Protein AF-A0A552WUG3-F1 (afdb_monomer_lite)

Sequence (183 aa):
MTPITQLTVTARHEAGHAVAAVARSCGRVGIIHAITVGEGRGAVHHRRVPGEDWAIALAGPWAEARFLWEHWSPGDDWDDESDMSGVLFEVFSQQPSDYEAYTGDLHRWTDKLTGDGMDASAATAAVQEMDLDWTDALEALWPAIQHIAALLIKGVTVTEGVVRAAVGQAYSSSDPQPVTAAA

Structure (mmCIF, N/CA/C/O backbone):
data_AF-A0A552WUG3-F1
#
_entry.id   AF-A0A552WUG3-F1
#
loop_
_atom_site.group_PDB
_atom_site.id
_atom_site.type_symbol
_atom_site.label_atom_id
_atom_site.label_alt_id
_atom_site.label_comp_id
_atom_site.label_asym_id
_atom_site.label_entity_id
_atom_site.label_seq_id
_atom_site.pdbx_PDB_ins_code
_atom_site.Cartn_x
_atom_site.Cartn_y
_atom_site.Cartn_z
_atom_site.occupancy
_atom_site.B_iso_or_equiv
_atom_site.auth_seq_id
_atom_site.auth_comp_id
_atom_site.auth_asym_id
_atom_site.auth_atom_id
_atom_site.pdbx_PDB_model_num
ATOM 1 N N . MET A 1 1 ? -14.769 17.878 13.712 1.00 58.84 1 MET A N 1
ATOM 2 C CA . MET A 1 1 ? -13.858 16.889 13.104 1.00 58.84 1 MET A CA 1
ATOM 3 C C . MET A 1 1 ? -13.289 16.020 14.206 1.00 58.84 1 MET A C 1
ATOM 5 O O . MET A 1 1 ? -12.936 16.557 15.250 1.00 58.84 1 MET A O 1
ATOM 9 N N . THR A 1 2 ? -13.247 14.703 14.013 1.00 64.88 2 THR A N 1
ATOM 10 C CA . THR A 1 2 ? -12.462 13.821 14.890 1.00 64.88 2 THR A CA 1
ATOM 11 C C . THR A 1 2 ? -10.984 14.110 14.620 1.00 64.88 2 THR A C 1
ATOM 13 O O . THR A 1 2 ? -10.619 14.150 13.446 1.00 64.88 2 THR A O 1
ATOM 16 N N . PRO A 1 3 ? -10.146 14.352 15.641 1.00 79.38 3 PRO A N 1
ATOM 17 C CA . PRO A 1 3 ? -8.724 14.589 15.419 1.00 79.38 3 PRO A CA 1
ATOM 18 C C . PRO A 1 3 ? -8.089 13.381 14.723 1.00 79.38 3 PRO A C 1
ATOM 20 O O . PRO A 1 3 ? -8.339 12.237 15.114 1.00 79.38 3 PRO A O 1
ATOM 23 N N . ILE A 1 4 ? -7.274 13.638 13.697 1.00 87.38 4 ILE A N 1
ATOM 24 C CA . ILE A 1 4 ? -6.440 12.606 13.080 1.00 87.38 4 ILE A CA 1
ATOM 25 C C . ILE A 1 4 ? -5.429 12.159 14.134 1.00 87.38 4 ILE A C 1
ATOM 27 O O . ILE A 1 4 ? -4.671 12.966 14.667 1.00 87.38 4 ILE A O 1
ATOM 31 N N . THR A 1 5 ? -5.446 10.872 14.472 1.00 90.75 5 THR A N 1
ATOM 32 C CA . THR A 1 5 ? -4.494 10.291 15.423 1.00 90.75 5 THR A CA 1
ATOM 33 C C . THR A 1 5 ? -3.432 9.484 14.693 1.00 90.75 5 THR A C 1
ATOM 35 O O . THR A 1 5 ? -3.700 8.896 13.646 1.00 90.75 5 THR A O 1
ATOM 38 N N . GLN A 1 6 ? -2.253 9.355 15.298 1.00 90.19 6 GLN A N 1
ATOM 39 C CA . GLN A 1 6 ? -1.186 8.489 14.792 1.00 90.19 6 GLN A CA 1
ATOM 40 C C . GLN A 1 6 ? -1.673 7.045 14.554 1.00 90.19 6 GLN A C 1
ATOM 42 O O . GLN A 1 6 ? -1.331 6.422 13.552 1.00 90.19 6 GLN A O 1
ATOM 47 N N . LEU A 1 7 ? -2.530 6.525 15.444 1.00 92.69 7 LEU A N 1
ATOM 48 C CA . LEU A 1 7 ? -3.167 5.210 15.302 1.00 92.69 7 LEU A CA 1
ATOM 49 C C . LEU A 1 7 ? -4.026 5.119 14.031 1.00 92.69 7 LEU A C 1
ATOM 51 O O . LEU A 1 7 ? -4.014 4.107 13.342 1.00 92.69 7 LEU A O 1
ATOM 55 N N . THR A 1 8 ? -4.773 6.179 13.722 1.00 93.56 8 THR A N 1
ATOM 56 C CA . THR A 1 8 ? -5.676 6.257 12.564 1.00 93.56 8 THR A CA 1
ATOM 57 C C . THR A 1 8 ? -4.900 6.194 11.248 1.00 93.56 8 THR A C 1
ATOM 59 O O . THR A 1 8 ? -5.325 5.496 10.327 1.00 93.56 8 THR A O 1
ATOM 62 N N . VAL A 1 9 ? -3.764 6.890 11.191 1.00 94.38 9 VAL A N 1
ATOM 63 C CA . VAL A 1 9 ? -2.828 6.911 10.057 1.00 94.38 9 VAL A CA 1
ATOM 64 C C . VAL A 1 9 ? -2.158 5.541 9.902 1.00 94.38 9 VAL A C 1
ATOM 66 O O . VAL A 1 9 ? -2.336 4.878 8.882 1.00 94.38 9 VAL A O 1
ATOM 69 N N . THR A 1 10 ? -1.532 5.044 10.973 1.00 94.94 10 THR A N 1
ATOM 70 C CA . THR A 1 10 ? -0.841 3.740 10.990 1.00 94.94 10 THR A CA 1
ATOM 71 C C . THR A 1 10 ? -1.780 2.593 10.598 1.00 94.94 10 THR A C 1
ATOM 73 O O . THR A 1 10 ? -1.421 1.724 9.814 1.00 94.94 10 THR A O 1
ATOM 76 N N . ALA A 1 11 ? -3.025 2.584 11.087 1.00 95.38 11 ALA A N 1
ATOM 77 C CA . ALA A 1 11 ? -3.984 1.533 10.749 1.00 95.38 11 ALA A CA 1
ATOM 78 C C . ALA A 1 11 ? -4.320 1.468 9.251 1.00 95.38 11 ALA A C 1
ATOM 80 O O . ALA A 1 11 ? -4.644 0.393 8.753 1.00 95.38 11 ALA A O 1
ATOM 81 N N . ARG A 1 12 ? -4.276 2.599 8.538 1.00 97.00 12 ARG A N 1
ATOM 82 C CA . ARG A 1 12 ? -4.526 2.649 7.089 1.00 97.00 12 ARG A CA 1
ATOM 83 C C . ARG A 1 12 ? -3.325 2.181 6.300 1.00 97.00 12 ARG A C 1
ATOM 85 O O . ARG A 1 12 ? -3.509 1.405 5.371 1.00 97.00 12 ARG A O 1
ATOM 92 N N . HIS A 1 13 ? -2.137 2.583 6.736 1.00 97.19 13 HIS A N 1
ATOM 93 C CA . HIS A 1 13 ? -0.876 2.086 6.212 1.00 97.19 13 HIS A CA 1
ATOM 94 C C . HIS A 1 13 ? -0.833 0.547 6.256 1.00 97.19 13 HIS A C 1
ATOM 96 O O . HIS A 1 13 ? -0.761 -0.120 5.225 1.00 97.19 13 HIS A O 1
ATOM 102 N N . GLU A 1 14 ? -1.036 -0.048 7.435 1.00 97.00 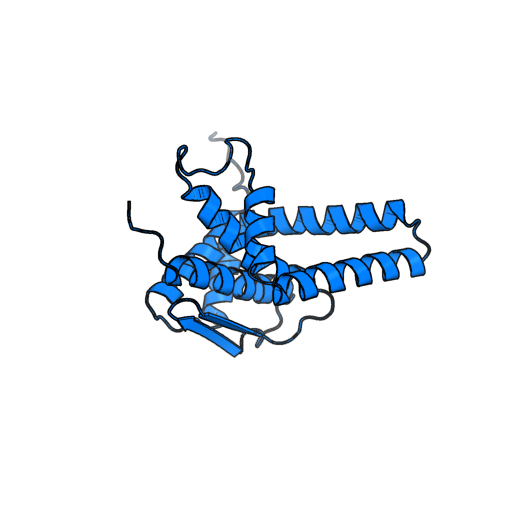14 GLU A N 1
ATOM 103 C CA . GLU A 1 14 ? -1.045 -1.512 7.562 1.00 97.00 14 GLU A CA 1
ATOM 104 C C . GLU A 1 14 ? -2.209 -2.166 6.802 1.00 97.00 14 GLU A C 1
ATOM 106 O O . GLU A 1 14 ? -2.064 -3.239 6.213 1.00 97.00 14 GLU A O 1
ATOM 111 N N . ALA A 1 15 ? -3.386 -1.533 6.772 1.00 97.12 15 ALA A N 1
ATOM 112 C CA . ALA A 1 15 ? -4.506 -2.041 5.983 1.00 97.12 15 ALA A CA 1
ATOM 113 C C . ALA A 1 15 ? -4.183 -2.080 4.480 1.00 97.12 15 ALA A C 1
ATOM 115 O O . ALA A 1 15 ? -4.560 -3.051 3.821 1.00 97.12 15 ALA A O 1
ATOM 116 N N . GLY A 1 16 ? -3.464 -1.080 3.959 1.00 97.88 16 GLY A N 1
ATOM 117 C CA . GLY A 1 16 ? -2.988 -1.024 2.578 1.00 97.88 16 GLY A CA 1
ATOM 118 C C . GLY A 1 16 ? -2.125 -2.233 2.227 1.00 97.88 16 GLY A C 1
ATOM 119 O O . GLY A 1 16 ? -2.463 -2.983 1.309 1.00 97.88 16 GLY A O 1
ATOM 120 N N . HIS A 1 17 ? -1.086 -2.508 3.023 1.00 97.12 17 HIS A N 1
ATOM 121 C CA . HIS A 1 17 ? -0.240 -3.693 2.837 1.00 97.12 17 HIS A CA 1
ATOM 122 C C . HIS A 1 17 ? -1.027 -5.004 2.904 1.00 97.12 17 HIS A C 1
ATOM 124 O O . HIS A 1 17 ? -0.863 -5.877 2.051 1.00 97.12 17 HIS A O 1
ATOM 130 N N . ALA A 1 18 ? -1.900 -5.162 3.903 1.00 96.19 18 ALA A N 1
ATOM 131 C CA . ALA A 1 18 ? -2.682 -6.383 4.077 1.00 96.19 18 ALA A CA 1
ATOM 132 C C . ALA A 1 18 ? -3.613 -6.643 2.883 1.00 96.19 18 ALA A C 1
ATOM 134 O O . ALA A 1 18 ? -3.663 -7.758 2.352 1.00 96.19 18 ALA A O 1
ATOM 135 N N . VAL A 1 19 ? -4.339 -5.611 2.447 1.00 97.00 19 VAL A N 1
ATOM 136 C CA . VAL A 1 19 ? -5.246 -5.681 1.298 1.00 97.00 19 VAL A CA 1
ATOM 137 C C . VAL A 1 19 ? -4.471 -5.989 0.020 1.00 97.00 19 VAL A C 1
ATOM 139 O O . VAL A 1 19 ? -4.848 -6.922 -0.694 1.00 97.00 19 VAL A O 1
ATOM 142 N N . ALA A 1 20 ? -3.358 -5.297 -0.230 1.00 96.44 20 ALA A N 1
ATOM 143 C CA . ALA A 1 20 ? -2.504 -5.541 -1.387 1.00 96.44 20 ALA A CA 1
ATOM 144 C C . ALA A 1 20 ? -1.928 -6.959 -1.400 1.00 96.44 20 ALA A C 1
ATOM 146 O O . ALA A 1 20 ? -2.009 -7.646 -2.417 1.00 96.44 20 ALA A O 1
ATOM 147 N N . ALA A 1 21 ? -1.427 -7.445 -0.261 1.00 95.06 21 ALA A N 1
ATOM 148 C CA . ALA A 1 21 ? -0.886 -8.794 -0.150 1.00 95.06 21 ALA A CA 1
ATOM 149 C C . ALA A 1 21 ? -1.936 -9.849 -0.524 1.00 95.06 21 ALA A C 1
ATOM 151 O O . ALA A 1 21 ? -1.634 -10.806 -1.237 1.00 95.06 21 ALA A O 1
ATOM 152 N N . VAL A 1 22 ? -3.192 -9.669 -0.103 1.00 94.94 22 VAL A N 1
ATOM 153 C CA . VAL A 1 22 ? -4.290 -10.564 -0.488 1.00 94.94 22 VAL A CA 1
ATOM 154 C C . VAL A 1 22 ? -4.669 -10.403 -1.960 1.00 94.94 22 VAL A C 1
ATOM 156 O O . VAL A 1 22 ? -4.785 -11.421 -2.648 1.00 94.94 22 VAL A O 1
ATOM 159 N N . ALA A 1 23 ? -4.824 -9.175 -2.454 1.00 94.56 23 ALA A N 1
ATOM 160 C CA . ALA A 1 23 ? -5.215 -8.892 -3.834 1.00 94.56 23 ALA A CA 1
ATOM 161 C C . ALA A 1 23 ? -4.191 -9.430 -4.851 1.00 94.56 23 ALA A C 1
ATOM 163 O O . ALA A 1 23 ? -4.565 -10.098 -5.814 1.00 94.56 23 ALA A O 1
ATOM 164 N N . ARG A 1 24 ? -2.891 -9.245 -4.589 1.00 92.75 24 ARG A N 1
ATOM 165 C CA . ARG A 1 24 ? -1.787 -9.690 -5.458 1.00 92.75 24 ARG A CA 1
ATOM 166 C C . ARG A 1 24 ? -1.399 -11.160 -5.265 1.00 92.75 24 ARG A C 1
ATOM 168 O O . ARG A 1 24 ? -0.605 -11.702 -6.024 1.00 92.75 24 ARG A O 1
ATOM 175 N N . SER A 1 25 ? -1.975 -11.864 -4.286 1.00 88.44 25 SER A N 1
ATOM 176 C CA . SER A 1 25 ? -1.635 -13.274 -4.016 1.00 88.44 25 SER A CA 1
ATOM 177 C C . SER A 1 25 ? -2.149 -14.290 -5.046 1.00 88.44 25 SER A C 1
ATOM 179 O O . SER A 1 25 ? -1.877 -15.485 -4.894 1.00 88.44 25 SER A O 1
ATOM 181 N N . CYS A 1 26 ? -2.921 -13.865 -6.053 1.00 80.38 26 CYS A N 1
ATOM 182 C CA . CYS A 1 26 ? -3.554 -14.740 -7.051 1.00 80.38 26 CYS A CA 1
ATOM 183 C C . CYS A 1 26 ? -4.332 -15.914 -6.419 1.00 80.38 26 CYS A C 1
ATOM 185 O O . CYS A 1 26 ? -4.250 -17.055 -6.872 1.00 80.38 26 CYS A O 1
ATOM 187 N N . GLY A 1 27 ? -5.041 -15.655 -5.314 1.00 73.38 27 GLY A N 1
ATOM 188 C CA . GLY A 1 27 ? -5.870 -16.651 -4.623 1.00 73.38 27 GLY A CA 1
ATOM 189 C C . GLY A 1 27 ? -5.122 -17.607 -3.684 1.00 73.38 27 GLY A C 1
ATOM 190 O O . GLY A 1 27 ? -5.755 -18.460 -3.062 1.00 73.38 27 GLY A O 1
ATOM 191 N N . ARG A 1 28 ? -3.798 -17.477 -3.522 1.00 80.00 28 ARG A N 1
ATOM 192 C CA . ARG A 1 28 ? -3.030 -18.279 -2.550 1.00 80.00 28 ARG A CA 1
ATOM 193 C C . ARG A 1 28 ? -3.469 -17.959 -1.131 1.00 80.00 28 ARG A C 1
ATOM 195 O O . ARG A 1 28 ? -3.436 -16.795 -0.777 1.00 80.00 28 ARG A O 1
ATOM 202 N N . VAL A 1 29 ? -3.796 -18.965 -0.319 1.00 76.38 29 VAL A N 1
ATOM 203 C CA . VAL A 1 29 ? -4.173 -18.816 1.103 1.00 76.38 29 VAL A CA 1
ATOM 204 C C . VAL A 1 29 ? -2.938 -18.883 2.015 1.00 76.38 29 VAL A C 1
ATOM 206 O O . VAL A 1 29 ? -1.936 -19.511 1.662 1.00 76.38 29 VAL A O 1
ATOM 209 N N . GLY A 1 30 ? -3.004 -18.279 3.202 1.00 76.81 30 GLY A N 1
ATOM 210 C CA . GLY A 1 30 ? -1.909 -18.261 4.179 1.00 76.81 30 GLY A CA 1
ATOM 211 C C . GLY A 1 30 ? -0.867 -17.197 3.848 1.00 76.81 30 GLY A C 1
ATOM 212 O O . GLY A 1 30 ? 0.335 -17.442 3.964 1.00 76.81 30 GLY A O 1
ATOM 213 N N . ILE A 1 31 ? -1.344 -16.058 3.352 1.00 82.75 31 ILE A N 1
ATOM 214 C CA . ILE A 1 31 ? -0.549 -14.894 2.991 1.00 82.75 31 ILE A CA 1
ATOM 215 C C . ILE A 1 31 ? -0.359 -14.003 4.200 1.00 82.75 31 ILE A C 1
ATOM 217 O O . ILE A 1 31 ? 0.771 -13.612 4.423 1.00 82.75 31 ILE A O 1
ATOM 221 N N . ILE A 1 32 ? -1.388 -13.726 5.003 1.00 83.00 32 ILE A N 1
ATOM 222 C CA . ILE A 1 32 ? -1.251 -12.852 6.176 1.00 83.00 32 ILE A CA 1
ATOM 223 C C . ILE A 1 32 ? -1.065 -13.716 7.420 1.00 83.00 32 ILE A C 1
ATOM 225 O O . ILE A 1 32 ? -1.910 -14.547 7.747 1.00 83.00 32 ILE A O 1
ATOM 229 N N . HIS A 1 33 ? 0.038 -13.503 8.130 1.00 80.94 33 HIS A N 1
ATOM 230 C CA . HIS A 1 33 ? 0.350 -14.194 9.379 1.00 80.94 33 HIS A CA 1
ATOM 231 C C . HIS A 1 33 ? -0.065 -13.378 10.604 1.00 80.94 33 HIS A C 1
ATOM 233 O O . HIS A 1 33 ? -0.529 -13.946 11.591 1.00 80.94 33 HIS A O 1
ATOM 239 N N . ALA A 1 34 ? 0.106 -12.059 10.549 1.00 77.50 34 ALA A N 1
ATOM 240 C CA . ALA A 1 34 ? -0.274 -11.155 11.622 1.00 77.50 34 ALA A CA 1
ATOM 241 C C . ALA A 1 34 ? -0.406 -9.728 11.091 1.00 77.50 34 ALA A C 1
ATOM 243 O O . ALA A 1 34 ? 0.300 -9.345 10.160 1.00 77.50 34 ALA A O 1
ATOM 244 N N . ILE A 1 35 ? -1.284 -8.958 11.727 1.00 86.25 35 ILE A N 1
ATOM 245 C CA . ILE A 1 35 ? -1.358 -7.508 11.579 1.00 86.25 35 ILE A CA 1
ATOM 246 C C . ILE A 1 35 ? -1.327 -6.936 12.988 1.00 86.25 35 ILE A C 1
ATOM 248 O O . ILE A 1 35 ? -2.150 -7.312 13.828 1.00 86.25 35 ILE A O 1
ATOM 252 N N . THR A 1 36 ? -0.372 -6.061 13.261 1.00 85.12 36 THR A N 1
ATOM 253 C CA . THR A 1 36 ? -0.279 -5.339 14.527 1.00 85.12 36 THR A CA 1
ATOM 254 C C . THR A 1 36 ? -0.382 -3.852 14.254 1.00 85.12 36 THR A C 1
ATOM 256 O O . THR A 1 36 ? 0.176 -3.353 13.285 1.00 85.12 36 THR A O 1
ATOM 259 N N . VAL A 1 37 ? -1.123 -3.145 15.104 1.00 86.00 37 VAL A N 1
ATOM 260 C CA . VAL A 1 37 ? -1.196 -1.683 15.090 1.00 86.00 37 VAL A CA 1
ATOM 261 C C . VAL A 1 37 ? -1.231 -1.207 16.538 1.00 86.00 37 VAL A C 1
ATOM 263 O O . VAL A 1 37 ? -1.972 -1.745 17.360 1.00 86.00 37 VAL A O 1
ATOM 266 N N . GLY A 1 38 ? -0.415 -0.210 16.851 1.00 80.62 38 GLY A N 1
ATOM 267 C CA . GLY A 1 38 ? -0.380 0.498 18.122 1.00 80.62 38 GLY A CA 1
ATOM 268 C C . GLY A 1 38 ? -0.151 1.992 17.908 1.00 80.62 38 GLY A C 1
ATOM 269 O O . GLY A 1 38 ? -0.259 2.502 16.793 1.00 80.62 38 GLY A O 1
ATOM 270 N N . GLU A 1 39 ? 0.166 2.714 18.981 1.00 74.31 39 GLU A N 1
ATOM 271 C CA . GLU A 1 39 ? 0.459 4.149 18.907 1.00 74.31 39 GLU A CA 1
ATOM 272 C C . GLU A 1 39 ? 1.742 4.398 18.095 1.00 74.31 39 GLU A C 1
ATOM 274 O O . GLU A 1 39 ? 2.859 4.262 18.593 1.00 74.31 39 GLU A O 1
ATOM 279 N N . GLY A 1 40 ? 1.562 4.730 16.814 1.00 69.31 40 GLY A N 1
ATOM 280 C CA . GLY A 1 40 ? 2.632 5.103 15.886 1.00 69.31 40 GLY A CA 1
ATOM 281 C C . GLY A 1 40 ? 3.498 3.973 15.367 1.00 69.31 40 GLY A C 1
ATOM 282 O O . GLY A 1 40 ? 4.578 4.241 14.848 1.00 69.31 40 GLY A O 1
ATOM 283 N N . ARG A 1 41 ? 3.063 2.721 15.524 1.00 81.75 41 ARG A N 1
ATOM 284 C CA . ARG A 1 41 ? 3.759 1.554 14.978 1.00 81.75 41 ARG A CA 1
ATOM 285 C C . ARG A 1 41 ? 2.758 0.524 14.503 1.00 81.75 41 ARG A C 1
ATOM 287 O O . ARG A 1 41 ? 1.766 0.274 15.188 1.00 81.75 41 ARG A O 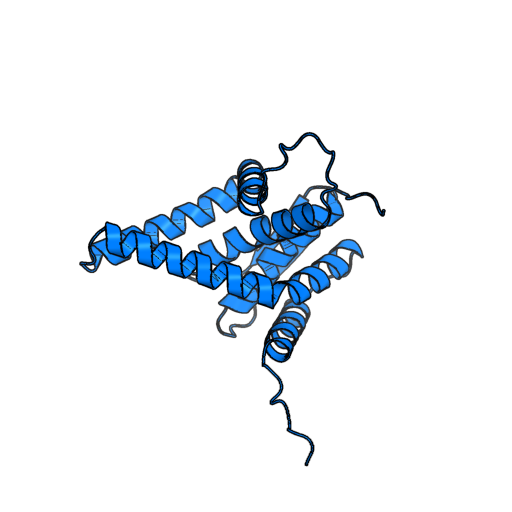1
ATOM 294 N N . GLY A 1 42 ? 3.055 -0.103 13.381 1.00 85.75 42 GLY A N 1
ATOM 295 C CA . GLY A 1 42 ? 2.318 -1.240 12.873 1.00 85.75 42 GLY A CA 1
ATOM 296 C C . GLY A 1 42 ? 3.247 -2.207 12.158 1.00 85.75 42 GLY A C 1
ATOM 297 O O . GLY A 1 42 ? 4.438 -1.931 11.998 1.00 85.75 42 GLY A O 1
ATOM 298 N N . ALA A 1 43 ? 2.720 -3.386 11.851 1.00 89.75 43 ALA A N 1
ATOM 299 C CA . ALA A 1 43 ? 3.346 -4.304 10.918 1.00 89.75 43 ALA A CA 1
ATOM 300 C C . ALA A 1 43 ? 2.317 -5.287 10.359 1.00 89.75 43 ALA A C 1
ATOM 302 O O . ALA A 1 43 ? 1.593 -5.951 11.112 1.00 89.75 43 ALA A O 1
ATOM 303 N N . VAL A 1 44 ? 2.340 -5.479 9.043 1.00 90.62 44 VAL A N 1
ATOM 304 C CA . VAL A 1 44 ? 1.769 -6.649 8.377 1.00 90.62 44 VAL A CA 1
ATOM 305 C C . VAL A 1 44 ? 2.864 -7.672 8.128 1.00 90.62 44 VAL A C 1
ATOM 307 O O . VAL A 1 44 ? 3.767 -7.487 7.317 1.00 90.62 44 VAL A O 1
ATOM 310 N N . HIS A 1 45 ? 2.747 -8.826 8.774 1.00 89.31 45 HIS A N 1
ATOM 311 C CA . HIS A 1 45 ? 3.578 -9.975 8.452 1.00 89.31 45 HIS A CA 1
ATOM 312 C C . HIS A 1 45 ? 2.873 -10.814 7.400 1.00 89.31 45 HIS A C 1
ATOM 314 O O . HIS A 1 45 ? 1.840 -11.425 7.688 1.00 89.31 45 HIS A O 1
ATOM 320 N N . HIS A 1 46 ? 3.453 -10.890 6.205 1.00 89.12 46 HIS A N 1
ATOM 321 C CA . HIS A 1 46 ? 2.921 -11.714 5.133 1.00 89.12 46 HIS A CA 1
ATOM 322 C C . HIS A 1 46 ? 3.968 -12.632 4.498 1.00 89.12 46 HIS A C 1
ATOM 324 O O . HIS A 1 46 ? 5.179 -12.423 4.593 1.00 89.12 46 HIS A O 1
ATOM 330 N N . ARG A 1 47 ? 3.500 -13.695 3.844 1.00 87.50 47 ARG A N 1
ATOM 331 C CA . ARG A 1 47 ? 4.334 -14.514 2.970 1.00 87.50 47 ARG A CA 1
ATOM 332 C C . ARG A 1 47 ? 4.699 -13.700 1.733 1.00 87.50 47 ARG A C 1
ATOM 334 O O . ARG A 1 47 ? 3.846 -13.037 1.145 1.00 87.50 47 ARG A O 1
ATOM 341 N N . ARG A 1 48 ? 5.959 -13.810 1.315 1.00 85.00 48 ARG A N 1
ATOM 342 C CA . ARG A 1 48 ? 6.457 -13.191 0.087 1.00 85.00 48 ARG A CA 1
ATOM 343 C C . ARG A 1 48 ? 5.650 -13.643 -1.132 1.00 85.00 48 ARG A C 1
ATOM 345 O O . ARG A 1 48 ? 5.397 -14.843 -1.297 1.00 85.00 48 ARG A O 1
ATOM 352 N N . VAL A 1 49 ? 5.311 -12.698 -2.004 1.00 84.19 49 VAL A N 1
ATOM 353 C CA . VAL A 1 49 ? 4.681 -12.961 -3.301 1.00 84.19 49 VAL A CA 1
ATOM 354 C C . VAL A 1 49 ? 5.686 -12.537 -4.381 1.00 84.19 49 VAL A C 1
ATOM 356 O O . VAL A 1 49 ? 5.861 -11.348 -4.615 1.00 84.19 49 VAL A O 1
ATOM 359 N N . PRO A 1 50 ? 6.428 -13.482 -4.996 1.00 82.81 50 PRO A N 1
ATOM 360 C CA . PRO A 1 50 ? 7.523 -13.131 -5.899 1.00 82.81 50 PRO A CA 1
ATOM 361 C C . PRO A 1 50 ? 7.074 -12.225 -7.051 1.00 82.81 50 PRO A C 1
ATOM 363 O O . PRO A 1 50 ? 6.147 -12.584 -7.770 1.00 82.81 50 PRO A O 1
ATOM 366 N N . GLY A 1 51 ? 7.772 -11.101 -7.237 1.00 85.62 51 GLY A N 1
ATOM 367 C CA . GLY A 1 51 ? 7.477 -10.111 -8.281 1.00 85.62 51 GLY A CA 1
ATOM 368 C C . GLY A 1 51 ? 6.418 -9.072 -7.902 1.00 85.62 51 GLY A C 1
ATOM 369 O O . GLY A 1 51 ? 6.174 -8.165 -8.693 1.00 85.62 51 GLY A O 1
ATOM 370 N N . GLU A 1 52 ? 5.832 -9.187 -6.708 1.00 91.31 52 GLU A N 1
ATOM 371 C CA . GLU A 1 52 ? 4.733 -8.344 -6.222 1.00 91.31 52 GLU A CA 1
ATOM 372 C C . GLU A 1 52 ? 5.108 -7.528 -4.978 1.00 91.31 52 GLU A C 1
ATOM 374 O O . GLU A 1 52 ? 4.246 -6.859 -4.406 1.00 91.31 52 GLU A O 1
ATOM 379 N N . ASP A 1 53 ? 6.369 -7.589 -4.527 1.00 90.81 53 ASP A N 1
ATOM 380 C CA . ASP A 1 53 ? 6.772 -6.907 -3.295 1.00 90.81 53 ASP A CA 1
ATOM 381 C C . ASP A 1 53 ? 6.676 -5.375 -3.476 1.00 90.81 53 ASP A C 1
ATOM 383 O O . ASP A 1 53 ? 6.207 -4.710 -2.557 1.00 90.81 53 ASP A O 1
ATOM 387 N N . TRP A 1 54 ? 6.977 -4.822 -4.665 1.00 94.81 54 TRP A N 1
ATOM 388 C CA . TRP A 1 54 ? 6.742 -3.394 -4.967 1.00 94.81 54 TRP A CA 1
ATOM 389 C C . TRP A 1 54 ? 5.289 -2.955 -4.772 1.00 94.81 54 TRP A C 1
ATOM 391 O O . TRP A 1 54 ? 5.040 -1.912 -4.174 1.00 94.81 54 TRP A O 1
ATOM 401 N N . ALA A 1 55 ? 4.331 -3.741 -5.268 1.00 95.62 55 ALA A N 1
ATOM 402 C CA . ALA A 1 55 ? 2.917 -3.389 -5.240 1.00 95.62 55 ALA A CA 1
ATOM 403 C C . ALA A 1 55 ? 2.401 -3.376 -3.797 1.00 95.62 55 ALA A C 1
ATOM 405 O O . ALA A 1 55 ? 1.632 -2.498 -3.403 1.00 95.62 55 ALA A O 1
ATOM 406 N N . ILE A 1 56 ? 2.864 -4.338 -2.992 1.00 95.75 56 ILE A N 1
ATOM 407 C CA . ILE A 1 56 ? 2.561 -4.396 -1.563 1.00 95.75 56 ILE A CA 1
ATOM 408 C C . ILE A 1 56 ? 3.234 -3.231 -0.836 1.00 95.75 56 ILE A C 1
ATOM 410 O O . ILE A 1 56 ? 2.555 -2.566 -0.060 1.00 95.75 56 ILE A O 1
ATOM 414 N N . ALA A 1 57 ? 4.515 -2.959 -1.102 1.00 96.00 57 ALA A N 1
ATOM 415 C CA . ALA A 1 57 ? 5.274 -1.878 -0.475 1.00 96.00 57 ALA A CA 1
ATOM 416 C C . ALA A 1 57 ? 4.681 -0.491 -0.765 1.00 96.00 57 ALA A C 1
ATOM 418 O O . ALA A 1 57 ? 4.631 0.336 0.134 1.00 96.00 57 ALA A O 1
ATOM 419 N N . LEU A 1 58 ? 4.162 -0.246 -1.974 1.00 97.62 58 LEU A N 1
ATOM 420 C CA . LEU A 1 58 ? 3.471 1.004 -2.311 1.00 97.62 58 LEU A CA 1
ATOM 421 C C . LEU A 1 58 ? 2.129 1.156 -1.578 1.00 97.62 58 LEU A C 1
ATOM 423 O O . LEU A 1 58 ? 1.752 2.261 -1.195 1.00 97.62 58 LEU A O 1
ATOM 427 N N . ALA A 1 59 ? 1.389 0.064 -1.381 1.00 98.00 59 ALA A N 1
ATOM 428 C CA . ALA A 1 59 ? -0.002 0.134 -0.939 1.00 98.00 59 ALA A CA 1
ATOM 429 C C . ALA A 1 59 ? -0.197 0.742 0.460 1.00 98.00 59 ALA A C 1
ATOM 431 O O . ALA A 1 59 ? -1.220 1.385 0.697 1.00 98.00 59 ALA A O 1
ATOM 432 N N . GLY A 1 60 ? 0.751 0.541 1.380 1.00 97.44 60 GLY A N 1
ATOM 433 C CA . GLY A 1 60 ? 0.705 1.150 2.713 1.00 97.44 60 GLY A CA 1
ATOM 434 C C . GLY A 1 60 ? 0.856 2.673 2.658 1.00 97.44 60 GLY A C 1
ATOM 435 O O . GLY A 1 60 ? -0.099 3.379 2.999 1.00 97.44 60 GLY A O 1
ATOM 436 N N . PRO A 1 61 ? 1.986 3.190 2.143 1.00 97.62 61 PRO A N 1
ATOM 437 C CA . PRO A 1 61 ? 2.198 4.612 1.896 1.00 97.62 61 PRO A CA 1
ATOM 438 C C . PRO A 1 61 ? 1.082 5.274 1.083 1.00 97.62 61 PRO A C 1
ATOM 440 O O . PRO A 1 61 ? 0.615 6.354 1.442 1.00 97.62 61 PRO A O 1
ATOM 443 N N . TRP A 1 62 ? 0.591 4.606 0.036 1.00 98.12 62 TRP A N 1
ATOM 444 C CA . TRP A 1 62 ? -0.530 5.098 -0.761 1.00 98.12 62 TRP A CA 1
ATOM 445 C C . TRP A 1 62 ? -1.806 5.258 0.076 1.00 98.12 62 TRP A C 1
ATOM 447 O O . TRP A 1 62 ? -2.436 6.311 0.038 1.00 98.12 62 TRP A O 1
ATOM 457 N N . ALA A 1 63 ? -2.174 4.258 0.885 1.00 98.06 63 ALA A N 1
ATOM 458 C CA . ALA A 1 63 ? -3.374 4.310 1.725 1.00 98.06 63 ALA A CA 1
ATOM 459 C C . ALA A 1 63 ? -3.294 5.395 2.810 1.00 98.06 63 ALA A C 1
ATOM 461 O O . ALA A 1 63 ? -4.300 6.019 3.164 1.00 98.06 63 ALA A O 1
ATOM 462 N N . GLU A 1 64 ? -2.097 5.603 3.351 1.00 96.62 64 GLU A N 1
ATOM 463 C CA . GLU A 1 64 ? -1.798 6.670 4.296 1.00 96.62 64 GLU A CA 1
ATOM 464 C C . GLU A 1 64 ? -1.954 8.048 3.644 1.00 96.62 64 GLU A C 1
ATOM 466 O O . GLU A 1 64 ? -2.758 8.857 4.116 1.00 96.62 64 GLU A O 1
ATOM 471 N N . ALA A 1 65 ? -1.271 8.276 2.520 1.00 95.62 65 ALA A N 1
ATOM 472 C CA . ALA A 1 65 ? -1.346 9.523 1.769 1.00 95.62 65 ALA A CA 1
ATOM 473 C C . ALA A 1 65 ? -2.779 9.832 1.322 1.00 95.62 65 ALA A C 1
ATOM 475 O O . ALA A 1 65 ? -3.260 10.950 1.492 1.00 95.62 65 ALA A O 1
ATOM 476 N N . ARG A 1 66 ? -3.511 8.814 0.855 1.00 96.38 66 ARG A N 1
ATOM 477 C CA . ARG A 1 66 ? -4.878 8.957 0.350 1.00 96.38 66 ARG A CA 1
ATOM 478 C C . ARG A 1 66 ? -5.826 9.458 1.426 1.00 96.38 66 ARG A C 1
ATOM 480 O O . ARG A 1 66 ? -6.686 10.294 1.160 1.00 96.38 66 ARG A O 1
ATOM 487 N N . PHE A 1 67 ? -5.660 8.962 2.649 1.00 95.38 67 PHE A N 1
ATOM 488 C CA . PHE A 1 67 ? -6.434 9.418 3.794 1.00 95.38 67 PHE A CA 1
ATOM 489 C C . PHE A 1 67 ? -6.054 10.818 4.257 1.00 95.38 67 PHE A C 1
ATOM 491 O O . PHE A 1 67 ? -6.953 11.605 4.561 1.00 95.38 67 PHE A O 1
ATOM 498 N N . LEU A 1 68 ? -4.753 11.111 4.338 1.00 92.31 68 LEU A N 1
ATOM 499 C CA . LEU A 1 68 ? -4.270 12.438 4.711 1.00 92.31 68 LEU A CA 1
ATOM 500 C C . LEU A 1 68 ? -4.790 13.483 3.721 1.00 92.31 68 LEU A C 1
ATOM 502 O O . LEU A 1 68 ? -5.327 14.497 4.153 1.00 92.31 68 LEU A O 1
ATOM 506 N N . TRP A 1 69 ? -4.762 13.174 2.424 1.00 90.75 69 TRP A N 1
ATOM 507 C CA . TRP A 1 69 ? -5.301 14.023 1.367 1.00 90.75 69 TRP A CA 1
ATOM 508 C C . TRP A 1 69 ? -6.816 14.271 1.505 1.00 90.75 69 TRP A C 1
ATOM 510 O O . TRP A 1 69 ? -7.257 15.409 1.390 1.00 90.75 69 TRP A O 1
ATOM 520 N N . GLU A 1 70 ? -7.625 13.253 1.845 1.00 90.12 70 GLU A N 1
ATOM 521 C CA . GLU A 1 70 ? -9.078 13.421 2.095 1.00 90.12 70 GLU A CA 1
ATOM 522 C C . GLU A 1 70 ? -9.408 14.303 3.304 1.00 90.12 70 GLU A C 1
ATOM 524 O O . GLU A 1 70 ? -10.491 14.885 3.372 1.00 90.12 70 GLU A O 1
ATOM 529 N N . HIS A 1 71 ? -8.531 14.307 4.307 1.00 86.25 71 HIS A N 1
ATOM 530 C CA . HIS A 1 71 ? -8.786 14.953 5.596 1.00 86.25 71 HIS A CA 1
ATOM 531 C C . HIS A 1 71 ? -7.988 16.243 5.774 1.00 86.25 71 HIS A C 1
ATOM 533 O O . HIS A 1 71 ? -8.087 16.883 6.826 1.00 86.25 71 HIS A O 1
ATOM 539 N N . TRP A 1 72 ? -7.236 16.632 4.749 1.00 78.38 72 TRP A N 1
ATOM 540 C CA . TRP A 1 72 ? -6.556 17.906 4.697 1.00 78.38 72 TRP A CA 1
ATOM 541 C C . TRP A 1 72 ? -7.576 19.044 4.582 1.00 78.38 72 TRP A C 1
ATOM 543 O O . TRP A 1 72 ? -8.584 18.943 3.879 1.00 78.38 72 TRP A O 1
ATOM 553 N N . SER A 1 73 ? -7.346 20.119 5.337 1.00 59.06 73 SER A N 1
ATOM 554 C CA . SER A 1 73 ? -8.158 21.332 5.272 1.00 59.06 73 SER A CA 1
ATOM 555 C C . SER A 1 73 ? -7.378 22.411 4.522 1.00 59.06 73 SER A C 1
ATOM 557 O O . SER A 1 73 ? -6.223 22.648 4.874 1.00 59.06 73 SER A O 1
ATOM 559 N N . PRO A 1 74 ? -7.990 23.109 3.548 1.00 47.88 74 PRO A N 1
ATOM 560 C CA . PRO A 1 74 ? -7.370 24.274 2.922 1.00 47.88 74 PRO A CA 1
ATOM 561 C C . PRO A 1 74 ? -7.063 25.321 4.005 1.00 47.88 74 PRO A C 1
ATOM 563 O O . PRO A 1 74 ? -7.992 25.879 4.599 1.00 47.88 74 PRO A O 1
ATOM 566 N N . GLY A 1 75 ? -5.781 25.531 4.320 1.00 52.88 75 GLY A N 1
ATOM 567 C CA . GLY A 1 75 ? -5.325 26.460 5.362 1.00 52.88 75 GLY A CA 1
ATOM 568 C C . GLY A 1 75 ? -4.234 25.940 6.308 1.00 52.88 75 GLY A C 1
ATOM 569 O O . GLY A 1 75 ? -3.698 26.745 7.067 1.00 52.88 75 GLY A O 1
ATOM 570 N N . ASP A 1 76 ? -3.896 24.649 6.276 1.00 58.62 76 ASP A N 1
ATOM 571 C CA . ASP A 1 76 ? -2.642 24.159 6.868 1.00 58.62 76 ASP A CA 1
ATOM 572 C C . ASP A 1 76 ? -1.485 24.472 5.896 1.00 58.62 76 ASP A C 1
ATOM 574 O O . ASP A 1 76 ? -1.692 24.334 4.697 1.00 58.62 76 ASP A O 1
ATOM 578 N N . ASP A 1 77 ? -0.312 24.885 6.405 1.00 57.94 77 ASP A N 1
ATOM 579 C CA . ASP A 1 77 ? 0.876 25.489 5.731 1.00 57.94 77 ASP A CA 1
ATOM 580 C C . ASP A 1 77 ? 1.519 24.717 4.540 1.00 57.94 77 ASP A C 1
ATOM 582 O O . ASP A 1 77 ? 2.666 24.967 4.165 1.00 57.94 77 ASP A O 1
ATOM 586 N N . TRP A 1 78 ? 0.815 23.764 3.946 1.00 56.34 78 TRP A N 1
ATOM 587 C CA . TRP A 1 78 ? 1.149 23.157 2.669 1.00 56.34 78 TRP A CA 1
ATOM 588 C C . TRP A 1 78 ? 0.681 24.100 1.564 1.00 56.34 78 TRP A C 1
ATOM 590 O O . TRP A 1 78 ? -0.500 24.440 1.516 1.00 56.34 78 TRP A O 1
ATOM 600 N N . ASP A 1 79 ? 1.604 24.558 0.712 1.00 57.53 79 ASP A N 1
ATOM 601 C CA . ASP A 1 79 ? 1.263 25.368 -0.462 1.00 57.53 79 ASP A CA 1
ATOM 602 C C . ASP A 1 79 ? 0.076 24.717 -1.202 1.00 57.53 79 ASP A C 1
ATOM 604 O O . ASP A 1 79 ? 0.041 23.494 -1.355 1.00 57.53 79 ASP A O 1
ATOM 608 N N . ASP A 1 80 ? -0.891 25.527 -1.655 1.00 54.38 80 ASP A N 1
ATOM 609 C CA . ASP A 1 80 ? -2.174 25.145 -2.292 1.00 54.38 80 ASP A CA 1
ATOM 610 C C . ASP A 1 80 ? -2.044 24.238 -3.556 1.00 54.38 80 ASP A C 1
ATOM 612 O O . ASP A 1 80 ? -3.019 24.003 -4.273 1.00 54.38 80 ASP A O 1
ATOM 616 N N . GLU A 1 81 ? -0.847 23.724 -3.847 1.00 55.56 81 GLU A N 1
ATOM 617 C CA . GLU A 1 81 ? -0.464 22.892 -4.988 1.00 55.56 81 GLU A CA 1
ATOM 618 C C . GLU A 1 81 ? -0.132 21.428 -4.626 1.00 55.56 81 GLU A C 1
ATOM 620 O O . GLU A 1 81 ? 0.164 20.647 -5.531 1.00 55.56 81 GLU A O 1
ATOM 625 N N . SER A 1 82 ? -0.187 21.016 -3.351 1.00 65.38 82 SER A N 1
ATOM 626 C CA . SER A 1 82 ? 0.081 19.617 -2.975 1.00 65.38 82 SER A CA 1
ATOM 627 C C . SER A 1 82 ? -1.027 18.675 -3.462 1.00 65.38 82 SER A C 1
ATOM 629 O O . SER A 1 82 ? -2.057 18.477 -2.812 1.00 65.38 82 SER A O 1
ATOM 631 N N . ASP A 1 83 ? -0.814 18.074 -4.631 1.00 84.88 83 ASP A N 1
ATOM 632 C CA . ASP A 1 83 ? -1.600 16.944 -5.111 1.00 84.88 83 ASP A CA 1
ATOM 633 C C . ASP A 1 83 ? -1.315 15.667 -4.289 1.00 84.88 83 ASP A C 1
ATOM 635 O O . ASP A 1 83 ? -0.448 15.622 -3.412 1.00 84.88 83 ASP A O 1
ATOM 639 N N . MET A 1 84 ? -2.059 14.594 -4.569 1.00 89.25 84 MET A N 1
ATOM 640 C CA . MET A 1 84 ? -1.869 13.288 -3.924 1.00 89.25 84 MET A CA 1
ATOM 641 C C . MET A 1 84 ? -0.421 12.767 -4.044 1.00 89.25 84 MET A C 1
ATOM 643 O O . MET A 1 84 ? 0.059 12.060 -3.156 1.00 89.25 84 MET A O 1
ATOM 647 N N . SER A 1 85 ? 0.289 13.128 -5.116 1.00 89.44 85 SER A N 1
ATOM 648 C CA . SER A 1 85 ? 1.677 12.719 -5.349 1.00 89.44 85 SER A CA 1
ATOM 649 C C . SER A 1 85 ? 2.631 13.382 -4.354 1.00 89.44 85 SER A C 1
ATOM 651 O O . SER A 1 85 ? 3.541 12.719 -3.855 1.00 89.44 85 SER A O 1
ATOM 653 N N . GLY A 1 86 ? 2.406 14.660 -4.029 1.00 89.12 86 GLY A N 1
ATOM 654 C CA . GLY A 1 86 ? 3.152 15.379 -2.991 1.00 89.12 86 GLY A CA 1
ATOM 655 C C . GLY A 1 86 ? 3.013 14.715 -1.620 1.00 89.12 86 GLY A C 1
ATOM 656 O O . GLY A 1 86 ? 4.012 14.339 -1.004 1.00 89.12 86 GLY A O 1
ATOM 657 N N . VAL A 1 87 ? 1.771 14.434 -1.211 1.00 91.31 87 VAL A N 1
ATOM 658 C CA . VAL A 1 87 ? 1.488 13.755 0.067 1.00 91.31 87 VAL A CA 1
ATOM 659 C C . VAL A 1 87 ? 2.131 12.364 0.107 1.00 91.31 87 VAL A C 1
ATOM 661 O O . VAL A 1 87 ? 2.732 11.970 1.106 1.00 91.31 87 VAL A O 1
ATOM 664 N N . LEU A 1 88 ? 2.053 11.604 -0.989 1.00 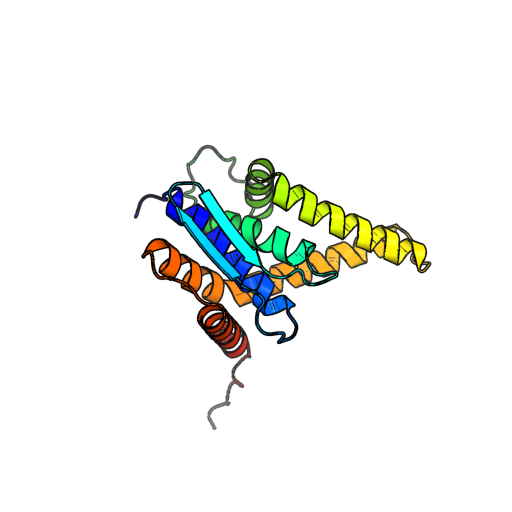94.00 88 LEU A N 1
ATOM 665 C CA . LEU A 1 88 ? 2.693 10.291 -1.081 1.00 94.00 88 LEU A CA 1
ATOM 666 C C . LEU A 1 88 ? 4.221 10.375 -0.951 1.00 94.00 88 LEU A C 1
ATOM 668 O O . LEU A 1 88 ? 4.827 9.535 -0.281 1.00 94.00 88 LEU A O 1
ATOM 672 N N . PHE A 1 89 ? 4.847 11.394 -1.543 1.00 92.31 89 PHE A N 1
ATOM 673 C CA . PHE A 1 89 ? 6.285 11.619 -1.420 1.00 92.31 89 PHE A CA 1
ATOM 674 C C . PHE A 1 89 ? 6.706 11.867 0.037 1.00 92.31 89 PHE A C 1
ATOM 676 O O . PHE A 1 89 ? 7.680 11.276 0.515 1.00 92.31 89 PHE A O 1
ATOM 683 N N . GLU A 1 90 ? 5.955 12.680 0.781 1.00 91.75 90 GLU A N 1
ATOM 684 C CA . GLU A 1 90 ? 6.197 12.893 2.212 1.00 91.75 90 GLU A CA 1
ATOM 685 C C . GLU A 1 90 ? 6.052 11.619 3.031 1.00 91.75 90 GLU A C 1
ATOM 687 O O . GLU A 1 90 ? 6.902 11.350 3.885 1.00 91.75 90 GLU A O 1
ATOM 692 N N . VAL A 1 91 ? 5.009 10.826 2.778 1.00 94.00 91 VAL A N 1
ATOM 693 C CA . VAL A 1 91 ? 4.806 9.555 3.479 1.00 94.00 91 VAL A CA 1
ATOM 694 C C . VAL A 1 91 ? 5.990 8.622 3.221 1.00 94.00 91 VAL A C 1
ATOM 696 O O . VAL A 1 91 ? 6.565 8.087 4.169 1.00 94.00 91 VAL A O 1
ATOM 699 N N . PHE A 1 92 ? 6.446 8.495 1.972 1.00 94.25 92 PHE A N 1
ATOM 700 C CA . PHE A 1 92 ? 7.636 7.700 1.661 1.00 94.25 92 PHE A CA 1
ATOM 701 C C . PHE A 1 92 ? 8.901 8.207 2.359 1.00 94.25 92 PHE A C 1
ATOM 703 O O . PHE A 1 92 ? 9.706 7.397 2.821 1.00 94.25 92 PHE A O 1
ATOM 710 N N . SER A 1 93 ? 9.074 9.526 2.501 1.00 93.31 93 SER A N 1
ATOM 711 C CA . SER A 1 93 ? 10.225 10.093 3.222 1.00 93.31 93 SER A CA 1
ATOM 712 C C . SER A 1 93 ? 10.275 9.673 4.701 1.00 93.31 93 SER A C 1
ATOM 714 O O . SER A 1 93 ? 11.354 9.607 5.294 1.00 93.31 93 SER A O 1
ATOM 716 N N . GLN A 1 94 ? 9.118 9.345 5.283 1.00 93.31 94 GLN A N 1
ATOM 717 C CA . GLN A 1 94 ? 8.974 8.866 6.659 1.00 93.31 94 GLN A CA 1
ATOM 718 C C . GLN A 1 94 ? 9.036 7.334 6.764 1.00 93.31 94 GLN A C 1
ATOM 720 O O . GLN A 1 94 ? 9.260 6.811 7.856 1.00 93.31 94 GLN A O 1
ATOM 725 N N . GLN A 1 95 ? 8.893 6.623 5.641 1.00 92.94 95 GLN A N 1
ATOM 726 C CA . GLN A 1 95 ? 8.838 5.161 5.554 1.00 92.94 95 GLN A CA 1
ATOM 727 C C . GLN A 1 95 ? 9.932 4.617 4.615 1.00 92.94 95 GLN A C 1
ATOM 729 O O . GLN A 1 95 ? 9.645 4.047 3.558 1.00 92.94 95 GLN A O 1
ATOM 734 N N . PRO A 1 96 ? 11.223 4.760 4.979 1.00 94.56 96 PRO A N 1
ATOM 735 C CA . PRO A 1 96 ? 12.334 4.426 4.086 1.00 94.56 96 PRO A CA 1
ATOM 736 C C . PRO A 1 96 ? 12.371 2.944 3.687 1.00 94.56 96 PRO A C 1
ATOM 738 O O . PRO A 1 96 ? 12.839 2.626 2.598 1.00 94.56 96 PRO A O 1
ATOM 741 N N . SER A 1 97 ? 11.860 2.044 4.537 1.00 94.06 97 SER A N 1
ATOM 742 C CA . SER A 1 97 ? 11.787 0.609 4.231 1.00 94.06 97 SER A CA 1
ATOM 743 C C . SER A 1 97 ? 10.826 0.314 3.076 1.00 94.06 97 SER A C 1
ATOM 745 O O . SER A 1 97 ? 11.159 -0.487 2.204 1.00 94.06 97 SER A O 1
ATOM 747 N N . ASP A 1 98 ? 9.654 0.955 3.050 1.00 95.56 98 ASP A N 1
ATOM 748 C CA . ASP A 1 98 ? 8.684 0.774 1.965 1.00 95.56 98 ASP A CA 1
ATOM 749 C C . ASP A 1 98 ? 9.180 1.420 0.681 1.00 95.56 98 ASP A C 1
ATOM 751 O O . ASP A 1 98 ? 9.083 0.820 -0.387 1.00 95.56 98 ASP A O 1
ATOM 755 N N . TYR A 1 99 ? 9.788 2.604 0.787 1.00 96.00 99 TYR A N 1
ATOM 756 C CA . TYR A 1 99 ? 10.385 3.279 -0.361 1.00 96.00 99 TYR A CA 1
ATOM 757 C C . TYR A 1 99 ? 11.505 2.447 -1.006 1.00 96.00 99 TYR A C 1
ATOM 759 O O . TYR A 1 99 ? 11.552 2.305 -2.230 1.00 96.00 99 TYR A O 1
ATOM 767 N N . GLU A 1 100 ? 12.394 1.856 -0.200 1.00 95.56 100 GLU A N 1
ATOM 768 C CA . GLU A 1 100 ? 13.461 0.977 -0.689 1.00 95.56 100 GLU A CA 1
ATOM 769 C C . GLU A 1 100 ? 12.893 -0.292 -1.341 1.00 95.56 100 GLU A C 1
ATOM 771 O O . GLU A 1 100 ? 13.337 -0.680 -2.424 1.00 95.56 100 GLU A O 1
ATOM 776 N N . ALA A 1 101 ? 11.890 -0.925 -0.723 1.00 92.94 101 ALA A N 1
ATOM 777 C CA . ALA A 1 101 ? 11.249 -2.114 -1.278 1.00 92.94 101 ALA A CA 1
ATOM 778 C C . ALA A 1 101 ? 10.531 -1.815 -2.605 1.00 92.94 101 ALA A C 1
ATOM 780 O O . ALA A 1 101 ? 10.701 -2.561 -3.572 1.00 92.94 101 ALA A O 1
ATOM 781 N N . TYR A 1 102 ? 9.790 -0.707 -2.665 1.00 95.38 102 TYR A N 1
ATOM 782 C CA . TYR A 1 102 ? 9.086 -0.233 -3.852 1.00 95.38 102 TYR A CA 1
ATOM 783 C C . TYR A 1 102 ? 10.055 0.078 -4.999 1.00 95.38 102 TYR A C 1
ATOM 785 O O . TYR A 1 102 ? 10.033 -0.588 -6.035 1.00 95.38 102 TYR A O 1
ATOM 793 N N . THR A 1 103 ? 10.970 1.029 -4.800 1.00 94.75 103 THR A N 1
ATOM 794 C CA . THR A 1 103 ? 11.897 1.464 -5.858 1.00 94.75 103 THR A CA 1
ATOM 795 C C . THR A 1 103 ? 12.885 0.372 -6.260 1.00 94.75 103 THR A C 1
ATOM 797 O O . THR A 1 103 ? 13.216 0.236 -7.439 1.00 94.75 103 THR A O 1
ATOM 800 N N . GLY A 1 104 ? 13.328 -0.456 -5.310 1.00 93.50 104 GLY A N 1
ATOM 801 C CA . GLY A 1 104 ? 14.227 -1.573 -5.575 1.00 93.50 104 GLY A CA 1
ATOM 802 C C . GLY A 1 104 ? 13.619 -2.613 -6.516 1.00 93.50 104 GLY A C 1
ATOM 803 O O . GLY A 1 104 ? 14.308 -3.096 -7.414 1.00 93.50 104 GLY A O 1
ATOM 804 N N . ASP A 1 105 ? 12.339 -2.954 -6.353 1.00 91.31 105 ASP A N 1
ATOM 805 C CA . ASP A 1 105 ? 11.657 -3.874 -7.268 1.00 91.31 105 ASP A CA 1
ATOM 806 C C . ASP A 1 105 ? 11.330 -3.235 -8.623 1.00 91.31 105 ASP A C 1
ATOM 808 O O . ASP A 1 105 ? 11.463 -3.915 -9.641 1.00 91.31 105 ASP A O 1
ATOM 812 N N . LEU A 1 106 ? 10.952 -1.952 -8.668 1.00 91.81 106 LEU A N 1
ATOM 813 C CA . LEU A 1 106 ? 10.728 -1.264 -9.944 1.00 91.81 106 LEU A CA 1
ATOM 814 C C . LEU A 1 106 ? 12.009 -1.215 -10.784 1.00 91.81 106 LEU A C 1
ATOM 816 O O . LEU A 1 106 ? 11.978 -1.543 -11.969 1.00 91.81 106 LEU A O 1
ATOM 820 N N . HIS A 1 107 ? 13.158 -0.912 -10.168 1.00 93.81 107 HIS A N 1
ATOM 821 C CA . HIS A 1 107 ? 14.451 -0.998 -10.850 1.00 93.81 107 HIS A CA 1
ATOM 822 C C . HIS A 1 107 ? 14.734 -2.416 -11.358 1.00 93.81 107 HIS A C 1
ATOM 824 O O . HIS A 1 107 ? 15.138 -2.577 -12.507 1.00 93.81 107 HIS A O 1
ATOM 830 N N . ARG A 1 108 ? 14.448 -3.456 -10.558 1.00 93.75 108 ARG A N 1
ATOM 831 C CA . ARG A 1 108 ? 14.584 -4.855 -11.006 1.00 93.75 108 ARG A CA 1
ATOM 832 C C . ARG A 1 108 ? 13.705 -5.172 -12.217 1.00 93.75 108 ARG A C 1
ATOM 834 O O . ARG A 1 108 ? 14.137 -5.931 -13.085 1.00 93.75 108 ARG A O 1
ATOM 841 N N . TRP A 1 109 ? 12.489 -4.632 -12.286 1.00 93.62 109 TRP A N 1
ATOM 842 C CA . TRP A 1 109 ? 11.612 -4.800 -13.446 1.00 93.62 109 TRP A CA 1
ATOM 843 C C . TRP A 1 109 ? 12.152 -4.084 -14.684 1.00 93.62 109 TRP A C 1
ATOM 845 O O . TRP A 1 109 ? 12.215 -4.703 -15.747 1.00 93.62 109 TRP A O 1
ATOM 855 N N . THR A 1 110 ? 12.618 -2.843 -14.547 1.00 95.31 110 THR A N 1
ATOM 856 C CA . THR A 1 110 ? 13.265 -2.101 -15.640 1.00 95.31 110 THR A CA 1
ATOM 857 C C . THR A 1 110 ? 14.507 -2.835 -16.157 1.00 95.31 110 THR A C 1
ATOM 859 O O . THR A 1 110 ? 14.647 -3.048 -17.364 1.00 95.31 110 THR A O 1
ATOM 862 N N . ASP A 1 111 ? 15.379 -3.305 -15.261 1.00 95.50 111 ASP A N 1
ATOM 863 C CA . ASP A 1 111 ? 16.580 -4.079 -15.605 1.00 95.50 111 ASP A CA 1
ATOM 864 C C . ASP A 1 111 ? 16.229 -5.391 -16.316 1.00 95.50 111 ASP A C 1
ATOM 866 O O . ASP A 1 111 ? 16.881 -5.794 -17.279 1.00 95.50 111 ASP A O 1
ATOM 870 N N . LYS A 1 112 ? 15.167 -6.066 -15.868 1.00 95.12 112 LYS A N 1
ATOM 871 C CA . LYS A 1 112 ? 14.690 -7.292 -16.506 1.00 95.12 112 LYS A CA 1
ATOM 872 C C . LYS A 1 112 ? 14.185 -7.027 -17.923 1.00 95.12 112 LYS A C 1
ATOM 874 O O . LYS A 1 112 ? 14.613 -7.710 -18.846 1.00 95.12 112 LYS A O 1
ATOM 879 N N . LEU A 1 113 ? 13.302 -6.043 -18.105 1.00 96.56 113 LEU A N 1
ATOM 880 C CA . LEU A 1 113 ? 12.733 -5.716 -19.416 1.00 96.56 113 LEU A CA 1
ATOM 881 C C . LEU A 1 113 ? 13.822 -5.294 -20.409 1.00 96.56 113 LEU A C 1
ATOM 883 O O . LEU A 1 113 ? 13.812 -5.729 -21.561 1.00 96.56 113 LEU A O 1
ATOM 887 N N . THR A 1 114 ? 14.794 -4.502 -19.955 1.00 97.00 114 THR A N 1
ATOM 888 C CA . THR A 1 114 ? 15.951 -4.129 -20.780 1.00 97.00 114 THR A CA 1
ATOM 889 C C . THR A 1 114 ? 16.848 -5.323 -21.104 1.00 97.00 114 THR A C 1
ATOM 891 O O . THR A 1 114 ? 17.266 -5.482 -22.252 1.00 97.00 114 THR A O 1
ATOM 894 N N . GLY A 1 115 ? 17.088 -6.217 -20.139 1.00 97.25 115 GLY A N 1
ATOM 895 C CA . GLY A 1 115 ? 17.796 -7.484 -20.350 1.00 97.25 115 GLY A CA 1
ATOM 896 C C . GLY A 1 115 ? 17.103 -8.419 -21.351 1.00 97.25 115 GLY A C 1
ATOM 897 O O . GLY A 1 115 ? 17.781 -9.117 -22.104 1.00 97.25 115 GLY A O 1
ATOM 898 N N . ASP A 1 116 ? 15.771 -8.368 -21.420 1.00 97.25 116 ASP A N 1
ATOM 899 C CA . ASP A 1 116 ? 14.94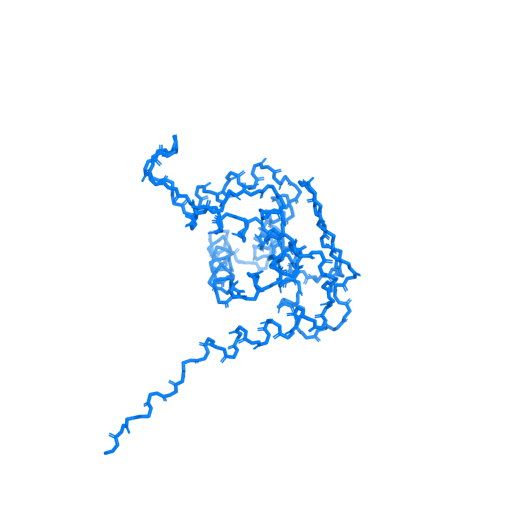1 -9.099 -22.388 1.00 97.25 116 ASP A CA 1
ATOM 900 C C . ASP A 1 116 ? 14.910 -8.428 -23.784 1.00 97.25 116 ASP A C 1
ATOM 902 O O . ASP A 1 116 ? 14.231 -8.900 -24.699 1.00 97.25 116 ASP A O 1
ATOM 906 N N . GLY A 1 117 ? 15.681 -7.351 -23.984 1.00 97.06 117 GLY A N 1
ATOM 907 C CA . GLY A 1 117 ? 15.870 -6.677 -25.271 1.00 97.06 117 GLY A CA 1
ATOM 908 C C . GLY A 1 117 ? 14.946 -5.483 -25.516 1.00 97.06 117 GLY A C 1
ATOM 909 O O . GLY A 1 117 ? 14.937 -4.949 -26.627 1.00 97.06 117 GLY A O 1
ATOM 910 N N . MET A 1 118 ? 14.175 -5.053 -24.513 1.00 97.88 118 MET A N 1
ATOM 911 C CA . MET A 1 118 ? 13.408 -3.810 -24.584 1.00 97.88 118 MET A CA 1
ATOM 912 C C . MET A 1 118 ? 14.347 -2.597 -24.505 1.00 97.88 118 MET A C 1
ATOM 914 O O . MET A 1 118 ? 15.312 -2.591 -23.742 1.00 97.88 118 MET A O 1
ATOM 918 N N . ASP A 1 119 ? 14.066 -1.543 -25.273 1.00 97.94 119 ASP A N 1
ATOM 919 C CA . ASP A 1 119 ? 14.772 -0.268 -25.108 1.00 97.94 119 ASP A CA 1
ATOM 920 C C . ASP A 1 119 ? 14.520 0.323 -23.705 1.00 97.94 119 ASP A C 1
ATOM 922 O O . ASP A 1 119 ? 13.428 0.183 -23.154 1.00 97.94 119 ASP A O 1
ATOM 926 N N . ALA A 1 120 ? 15.510 1.014 -23.133 1.00 95.56 120 ALA A N 1
ATOM 927 C CA . ALA A 1 120 ? 15.432 1.558 -21.775 1.00 95.56 120 ALA A CA 1
ATOM 928 C C . ALA A 1 120 ? 14.279 2.556 -21.572 1.00 95.56 120 ALA A C 1
ATOM 930 O O . ALA A 1 120 ? 13.642 2.556 -20.515 1.00 95.56 120 ALA A O 1
ATOM 931 N N . SER A 1 121 ? 13.974 3.382 -22.577 1.00 96.69 121 SER A N 1
ATOM 932 C CA . SER A 1 121 ? 12.841 4.306 -22.513 1.00 96.69 121 SER A CA 1
ATOM 933 C C . SER A 1 121 ? 11.515 3.552 -22.528 1.00 96.69 121 SER A C 1
ATOM 935 O O . SER A 1 121 ? 10.598 3.921 -21.798 1.00 96.69 121 SER A O 1
ATOM 937 N N . ALA A 1 122 ? 11.409 2.495 -23.336 1.00 96.75 122 ALA A N 1
ATOM 938 C CA . ALA A 1 122 ? 10.209 1.665 -23.401 1.00 96.75 122 ALA A CA 1
ATOM 939 C C . ALA A 1 122 ? 10.004 0.854 -22.110 1.00 96.75 122 ALA A C 1
ATOM 941 O O . ALA A 1 122 ? 8.886 0.784 -21.611 1.00 96.75 122 ALA A O 1
ATOM 942 N N . ALA A 1 123 ? 11.079 0.314 -21.526 1.00 96.31 123 ALA A N 1
ATOM 943 C CA . ALA A 1 123 ? 11.033 -0.384 -20.241 1.00 96.31 123 ALA A CA 1
ATOM 944 C C . ALA A 1 123 ? 10.571 0.542 -19.110 1.00 96.31 123 ALA A C 1
ATOM 946 O O . ALA A 1 123 ? 9.719 0.163 -18.312 1.00 96.31 123 ALA A O 1
ATOM 947 N N . THR A 1 124 ? 11.080 1.776 -19.085 1.00 95.50 124 THR A N 1
ATOM 948 C CA . THR A 1 124 ? 10.666 2.790 -18.105 1.00 95.50 124 THR A CA 1
ATOM 949 C C . THR A 1 124 ? 9.181 3.124 -18.247 1.00 95.50 124 THR A C 1
ATOM 951 O O . THR A 1 124 ? 8.465 3.125 -17.250 1.00 95.50 124 THR A O 1
ATOM 954 N N . ALA A 1 125 ? 8.701 3.352 -19.474 1.00 95.69 125 ALA A N 1
ATOM 955 C CA . ALA A 1 125 ? 7.289 3.634 -19.730 1.00 95.69 125 ALA A CA 1
ATOM 956 C C . ALA A 1 125 ? 6.375 2.465 -19.320 1.00 95.69 125 ALA A C 1
ATOM 958 O O . ALA A 1 125 ? 5.340 2.693 -18.705 1.00 95.69 125 ALA A O 1
ATOM 959 N N . ALA A 1 126 ? 6.778 1.220 -19.592 1.00 95.56 126 ALA A N 1
ATOM 960 C CA . ALA A 1 126 ? 6.017 0.037 -19.192 1.00 95.56 126 ALA A CA 1
ATOM 961 C C . ALA A 1 126 ? 5.923 -0.110 -17.664 1.00 95.56 126 ALA A C 1
ATOM 963 O O . ALA A 1 126 ? 4.867 -0.443 -17.135 1.00 95.56 126 ALA A O 1
ATOM 964 N N . VAL A 1 127 ? 7.011 0.163 -16.936 1.00 94.25 127 VAL A N 1
ATOM 965 C CA . VAL A 1 127 ? 7.000 0.136 -15.465 1.00 94.25 127 VAL A CA 1
ATOM 966 C C . VAL A 1 127 ? 6.138 1.266 -14.892 1.00 94.25 127 VAL A C 1
ATOM 968 O O . VAL A 1 127 ? 5.427 1.045 -13.918 1.00 94.25 127 VAL A O 1
ATOM 971 N N . GLN A 1 128 ? 6.145 2.449 -15.512 1.00 93.81 128 GLN A N 1
ATOM 972 C CA . GLN A 1 128 ? 5.246 3.547 -15.138 1.00 93.81 128 GLN A CA 1
ATOM 973 C C . GLN A 1 128 ? 3.772 3.192 -15.372 1.00 93.81 128 GLN A C 1
ATOM 975 O O . GLN A 1 128 ? 2.939 3.474 -14.521 1.00 93.81 128 GLN A O 1
ATOM 980 N N . GLU A 1 129 ? 3.445 2.546 -16.491 1.00 95.00 129 GLU A N 1
ATOM 981 C CA . GLU A 1 129 ? 2.088 2.062 -16.768 1.00 95.00 129 GLU A CA 1
ATOM 982 C C . GLU A 1 129 ? 1.641 1.018 -15.734 1.00 95.00 129 GLU A C 1
ATOM 984 O O . GLU A 1 129 ? 0.539 1.118 -15.205 1.00 95.00 129 GLU A O 1
ATOM 989 N N . MET A 1 130 ? 2.522 0.083 -15.354 1.00 94.00 130 MET A N 1
ATOM 990 C CA . MET A 1 130 ? 2.246 -0.876 -14.275 1.00 94.00 130 MET A CA 1
ATOM 991 C C . MET A 1 130 ? 1.954 -0.193 -12.933 1.00 94.00 130 MET A C 1
ATOM 993 O O . MET A 1 130 ? 1.095 -0.660 -12.184 1.00 94.00 130 MET A O 1
ATOM 997 N N . ASP A 1 131 ? 2.691 0.871 -12.611 1.00 93.12 131 ASP A N 1
ATOM 998 C CA . ASP A 1 131 ? 2.502 1.644 -11.384 1.00 93.12 131 ASP A CA 1
ATOM 999 C C . ASP A 1 131 ? 1.149 2.369 -11.390 1.00 93.12 131 ASP A C 1
ATOM 1001 O O . ASP A 1 131 ? 0.377 2.241 -10.439 1.00 93.12 131 ASP A O 1
ATOM 1005 N N . LEU A 1 132 ? 0.810 3.025 -12.506 1.00 92.44 132 LEU A N 1
ATOM 1006 C CA . LEU A 1 132 ? -0.478 3.695 -12.700 1.00 92.44 132 LEU A CA 1
ATOM 1007 C C . LEU A 1 132 ? -1.655 2.715 -12.602 1.00 92.44 132 LEU A C 1
ATOM 1009 O O . LEU A 1 132 ? -2.565 2.935 -11.800 1.00 92.44 132 LEU A O 1
ATOM 1013 N N . ASP A 1 133 ? -1.596 1.593 -13.323 1.00 95.31 133 ASP A N 1
ATOM 1014 C CA . ASP A 1 133 ? -2.608 0.531 -13.266 1.00 95.31 133 ASP A CA 1
ATOM 1015 C C . ASP A 1 133 ? -2.824 0.033 -11.830 1.00 95.31 133 ASP A C 1
ATOM 1017 O O . ASP A 1 133 ? -3.943 -0.292 -11.412 1.00 95.31 133 ASP A O 1
ATOM 1021 N N . TRP A 1 134 ? -1.746 -0.045 -11.046 1.00 96.19 134 TRP A N 1
ATOM 1022 C CA . TRP A 1 134 ? -1.843 -0.456 -9.656 1.00 96.19 134 TRP A CA 1
ATOM 1023 C C . TRP A 1 134 ? -2.449 0.626 -8.762 1.00 96.19 134 TRP A C 1
ATOM 1025 O O . TRP A 1 134 ? -3.262 0.292 -7.898 1.00 96.19 134 TRP A O 1
ATOM 1035 N N . THR A 1 135 ? -2.145 1.907 -8.981 1.00 95.56 135 THR A N 1
ATOM 1036 C CA . THR A 1 135 ? -2.815 2.997 -8.252 1.00 95.56 135 THR A CA 1
ATOM 1037 C C . THR A 1 135 ? -4.323 3.046 -8.523 1.00 95.56 135 THR A C 1
ATOM 1039 O O . THR A 1 135 ? -5.099 3.188 -7.576 1.00 95.56 135 THR A O 1
ATOM 1042 N N . ASP A 1 136 ? -4.762 2.796 -9.759 1.00 95.25 136 ASP A N 1
ATOM 1043 C CA . ASP A 1 136 ? -6.187 2.675 -10.100 1.00 95.25 136 ASP A CA 1
ATOM 1044 C C . ASP A 1 136 ? -6.840 1.478 -9.390 1.00 95.25 136 ASP A C 1
ATOM 1046 O O . ASP A 1 136 ? -7.949 1.563 -8.849 1.00 95.25 136 ASP A O 1
ATOM 1050 N N . ALA A 1 137 ? -6.137 0.344 -9.329 1.00 96.25 137 ALA A N 1
ATOM 1051 C CA . ALA A 1 137 ? -6.602 -0.815 -8.579 1.00 96.25 137 ALA A CA 1
ATOM 1052 C C . ALA A 1 137 ? -6.680 -0.541 -7.064 1.00 96.25 137 ALA A C 1
ATOM 1054 O O . ALA A 1 137 ? -7.586 -1.052 -6.401 1.00 96.25 137 ALA A O 1
ATOM 1055 N N . LEU A 1 138 ? -5.769 0.263 -6.507 1.00 97.19 138 LEU A N 1
ATOM 1056 C CA . LEU A 1 138 ? -5.812 0.683 -5.106 1.00 97.19 138 LEU A CA 1
ATOM 1057 C C . LEU A 1 138 ? -7.011 1.591 -4.812 1.00 97.19 138 LEU A C 1
ATOM 1059 O O . LEU A 1 138 ? -7.651 1.399 -3.777 1.00 97.19 138 LEU A O 1
ATOM 1063 N N . GLU A 1 139 ? -7.392 2.490 -5.725 1.00 96.75 139 GLU A N 1
ATOM 1064 C CA . GLU A 1 139 ? -8.645 3.254 -5.606 1.00 96.75 139 GLU A CA 1
ATOM 1065 C C . GLU A 1 139 ? -9.865 2.325 -5.563 1.00 96.75 139 GLU A C 1
ATOM 1067 O O . GLU A 1 139 ? -10.725 2.461 -4.689 1.00 96.75 139 GLU A O 1
ATOM 1072 N N . ALA A 1 140 ? -9.922 1.310 -6.432 1.00 96.06 140 ALA A N 1
ATOM 1073 C CA . ALA A 1 140 ? -10.996 0.313 -6.390 1.00 96.06 140 ALA A CA 1
ATOM 1074 C C . ALA A 1 140 ? -11.008 -0.490 -5.070 1.00 96.06 140 ALA A C 1
ATOM 1076 O O . ALA A 1 140 ? -12.069 -0.879 -4.576 1.00 96.06 140 ALA A O 1
ATOM 1077 N N . LEU A 1 141 ? -9.835 -0.718 -4.472 1.00 97.50 141 LEU A N 1
ATOM 1078 C CA . LEU A 1 141 ? -9.662 -1.410 -3.193 1.00 97.50 141 LEU A CA 1
ATOM 1079 C C . LEU A 1 141 ? -9.816 -0.497 -1.967 1.00 97.50 141 LEU A C 1
ATOM 1081 O O . LEU A 1 141 ? -9.865 -1.006 -0.841 1.00 97.50 141 LEU A O 1
ATOM 1085 N N . TRP A 1 142 ? -9.941 0.820 -2.147 1.00 97.75 142 TRP A N 1
ATOM 1086 C CA . TRP A 1 142 ? -10.007 1.786 -1.052 1.00 97.75 142 TRP A CA 1
ATOM 1087 C C . TRP A 1 142 ? -11.091 1.464 -0.009 1.00 97.75 142 TRP A C 1
ATOM 1089 O O . TRP A 1 142 ? -10.775 1.463 1.186 1.00 97.75 142 TRP A O 1
ATOM 1099 N N . PRO A 1 143 ? -12.323 1.055 -0.383 1.00 97.56 143 PRO A N 1
ATOM 1100 C CA . PRO A 1 143 ? -13.334 0.655 0.598 1.00 97.56 143 PRO A CA 1
ATOM 1101 C C . PRO A 1 143 ? -12.905 -0.532 1.475 1.00 97.56 143 PRO A C 1
ATOM 1103 O O . PRO A 1 143 ? -13.212 -0.568 2.670 1.00 97.56 143 PRO A O 1
ATOM 1106 N N . ALA A 1 144 ? -12.167 -1.499 0.914 1.00 97.81 144 ALA A N 1
ATOM 1107 C CA . ALA A 1 144 ? -11.636 -2.625 1.680 1.00 97.81 144 ALA A CA 1
ATOM 1108 C C . ALA A 1 144 ? -10.555 -2.155 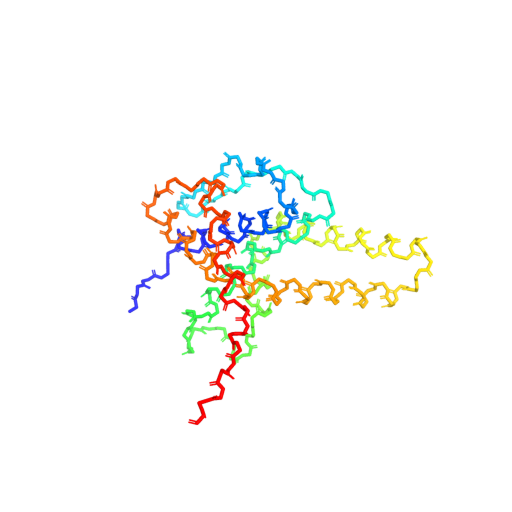2.663 1.00 97.81 144 ALA A C 1
ATOM 1110 O O . ALA A 1 144 ? -10.582 -2.545 3.831 1.00 97.81 144 ALA A O 1
ATOM 1111 N N . ILE A 1 145 ? -9.651 -1.277 2.222 1.00 98.38 145 ILE A N 1
ATOM 1112 C CA . ILE A 1 145 ? -8.607 -0.685 3.070 1.00 98.38 145 ILE A CA 1
ATOM 1113 C C . ILE A 1 145 ? -9.241 0.077 4.240 1.00 98.38 145 ILE A C 1
ATOM 1115 O O . ILE A 1 145 ? -8.893 -0.168 5.397 1.00 98.38 145 ILE A O 1
ATOM 1119 N N . GLN A 1 146 ? -10.238 0.927 3.974 1.00 97.81 146 GLN A N 1
ATOM 1120 C CA . GLN A 1 146 ? -10.974 1.658 5.008 1.00 97.81 146 GLN A CA 1
ATOM 1121 C C . GLN A 1 146 ? -11.660 0.718 6.008 1.00 97.81 146 GLN A C 1
ATOM 1123 O O . GLN A 1 146 ? -11.593 0.940 7.221 1.00 97.81 146 GLN A O 1
ATOM 1128 N N . HIS A 1 147 ? -12.297 -0.350 5.518 1.00 97.19 147 HIS A N 1
ATOM 1129 C CA . HIS A 1 147 ? -12.945 -1.344 6.370 1.00 97.19 147 HIS A CA 1
ATOM 1130 C C . HIS A 1 147 ? -11.944 -2.027 7.311 1.00 97.19 147 HIS A C 1
ATOM 1132 O O . HIS A 1 147 ? -12.181 -2.100 8.520 1.00 97.19 147 HIS A O 1
ATOM 1138 N N . ILE A 1 148 ? -10.807 -2.486 6.779 1.00 97.62 148 ILE A N 1
ATOM 1139 C CA . ILE A 1 148 ? -9.760 -3.141 7.569 1.00 97.62 148 ILE A CA 1
ATOM 1140 C C . ILE A 1 148 ? -9.140 -2.170 8.577 1.00 97.62 148 ILE A C 1
ATOM 1142 O O . ILE A 1 148 ? -9.042 -2.508 9.757 1.00 97.62 148 ILE A O 1
ATOM 1146 N N . ALA A 1 149 ? -8.820 -0.942 8.167 1.00 96.50 149 ALA A N 1
ATOM 1147 C CA . ALA A 1 149 ? -8.304 0.083 9.070 1.00 96.50 149 ALA A CA 1
ATOM 1148 C C . ALA A 1 149 ? -9.270 0.355 10.237 1.00 96.50 149 ALA A C 1
ATOM 1150 O O . ALA A 1 149 ? -8.850 0.448 11.390 1.00 96.50 149 ALA A O 1
ATOM 1151 N N . ALA A 1 150 ? -10.580 0.414 9.974 1.00 95.94 150 ALA A N 1
ATOM 1152 C CA . ALA A 1 150 ? -11.587 0.616 11.013 1.00 95.94 150 ALA A CA 1
ATOM 1153 C C . ALA A 1 150 ? -11.645 -0.535 12.035 1.00 95.94 150 ALA A C 1
ATOM 1155 O O . ALA A 1 150 ? -11.922 -0.290 13.212 1.00 95.94 150 ALA A O 1
ATOM 1156 N N . LEU A 1 151 ? -11.394 -1.779 11.613 1.00 95.38 151 LEU A N 1
ATOM 1157 C CA . LEU A 1 151 ? -11.275 -2.922 12.524 1.00 95.38 151 LEU A CA 1
ATOM 1158 C C . LEU A 1 151 ? -10.009 -2.817 13.383 1.00 95.38 151 LEU A C 1
ATOM 1160 O O . LEU A 1 151 ? -10.090 -2.983 14.601 1.00 95.38 151 LEU A O 1
ATOM 1164 N N . LEU A 1 152 ? -8.874 -2.466 12.770 1.00 95.00 152 LEU A N 1
ATOM 1165 C CA . LEU A 1 152 ? -7.594 -2.293 13.464 1.00 95.00 152 LEU A CA 1
ATOM 1166 C C . LEU A 1 152 ? -7.659 -1.180 14.519 1.00 95.00 152 LEU A C 1
ATOM 1168 O O . LEU A 1 152 ? -7.247 -1.391 15.656 1.00 95.00 152 LEU A O 1
ATOM 1172 N N . ILE A 1 153 ? -8.270 -0.035 14.197 1.00 94.44 153 ILE A N 1
ATOM 1173 C CA . ILE A 1 153 ? -8.477 1.086 15.137 1.00 94.44 153 ILE A CA 1
ATOM 1174 C C . ILE A 1 153 ? -9.302 0.656 16.359 1.00 94.44 153 ILE A C 1
ATOM 1176 O O . ILE A 1 153 ? -9.068 1.129 17.469 1.00 94.44 153 ILE A O 1
ATOM 1180 N N . LYS A 1 154 ? -10.262 -0.258 16.176 1.00 93.94 154 LYS A N 1
ATOM 1181 C CA . LYS A 1 154 ? -11.088 -0.812 17.262 1.00 93.94 154 LYS A CA 1
ATOM 1182 C C . LYS A 1 154 ? -10.376 -1.909 18.063 1.00 93.94 154 LYS A C 1
ATOM 1184 O O . LYS A 1 154 ? -10.989 -2.482 18.961 1.00 93.94 154 LYS A O 1
ATOM 1189 N N . GLY A 1 155 ? -9.126 -2.237 17.729 1.00 92.06 155 GLY A N 1
ATOM 1190 C CA . GLY A 1 155 ? -8.378 -3.334 18.341 1.00 92.06 155 GLY A CA 1
ATOM 1191 C C . GLY A 1 155 ? -8.918 -4.720 17.980 1.00 92.06 155 GLY A C 1
ATOM 1192 O O . GLY A 1 155 ? -8.656 -5.686 18.695 1.00 92.06 155 GLY A O 1
ATOM 1193 N N . VAL A 1 156 ? -9.700 -4.840 16.902 1.00 93.69 156 VAL A N 1
ATOM 1194 C CA . VAL A 1 156 ? -10.218 -6.132 16.440 1.00 93.69 156 VAL A CA 1
ATOM 1195 C C . VAL A 1 156 ? -9.104 -6.882 15.720 1.00 93.69 156 VAL A C 1
ATOM 1197 O O . VAL A 1 156 ? -8.474 -6.351 14.808 1.00 93.69 156 VAL A O 1
ATOM 1200 N N . THR A 1 157 ? -8.887 -8.144 16.091 1.00 91.69 157 THR A N 1
ATOM 1201 C CA . THR A 1 157 ? -7.964 -9.021 15.367 1.00 91.69 157 THR A CA 1
ATOM 1202 C C . THR A 1 157 ? -8.471 -9.259 13.946 1.00 91.69 157 THR A C 1
ATOM 1204 O O . THR A 1 157 ? -9.502 -9.901 13.738 1.00 91.69 157 THR A O 1
ATOM 1207 N N . VAL A 1 158 ? -7.724 -8.764 12.962 1.00 92.81 158 VAL A N 1
ATOM 1208 C CA . VAL A 1 158 ? -8.007 -8.971 11.541 1.00 92.81 158 VAL A CA 1
ATOM 1209 C C . VAL A 1 158 ? -7.298 -10.238 11.069 1.00 92.81 158 VAL A C 1
ATOM 1211 O O . VAL A 1 158 ? -6.078 -10.353 11.155 1.00 92.81 158 VAL A O 1
ATOM 1214 N N . THR A 1 159 ? -8.068 -11.201 10.564 1.00 93.44 159 THR A N 1
ATOM 1215 C CA . THR A 1 159 ? -7.535 -12.430 9.960 1.00 93.44 159 THR A CA 1
ATOM 1216 C C . THR A 1 159 ? -7.479 -12.303 8.441 1.00 93.44 159 THR A C 1
ATOM 1218 O O . THR A 1 159 ? -8.194 -11.494 7.849 1.00 93.44 159 THR A O 1
ATOM 1221 N N . GLU A 1 160 ? -6.699 -13.157 7.777 1.00 92.75 160 GLU A N 1
ATOM 1222 C CA . GLU A 1 160 ? -6.669 -13.203 6.310 1.00 92.75 160 GLU A CA 1
ATOM 1223 C C . GLU A 1 160 ? -8.060 -13.400 5.690 1.00 92.75 160 GLU A C 1
ATOM 1225 O O . GLU A 1 160 ? -8.371 -12.789 4.672 1.00 92.75 160 GLU A O 1
ATOM 1230 N N . GLY A 1 161 ? -8.916 -14.224 6.305 1.00 93.94 161 GLY A N 1
ATOM 1231 C CA . GLY A 1 161 ? -10.280 -14.448 5.823 1.00 93.94 161 GLY A CA 1
ATOM 1232 C C . GLY A 1 161 ? -11.121 -13.169 5.813 1.00 93.94 161 GLY A C 1
ATOM 1233 O O . GLY A 1 161 ? -11.883 -12.950 4.874 1.00 93.94 161 GLY A O 1
ATOM 1234 N N . VAL A 1 162 ? -10.936 -12.298 6.811 1.00 95.31 162 VAL A N 1
ATOM 1235 C CA . VAL A 1 162 ? -11.592 -10.981 6.872 1.00 95.31 162 VAL A CA 1
ATOM 1236 C C . VAL A 1 162 ? -11.086 -10.077 5.748 1.00 95.31 162 VAL A C 1
ATOM 1238 O O . VAL A 1 162 ? -11.895 -9.485 5.037 1.00 95.31 162 VAL A O 1
ATOM 1241 N N . VAL A 1 163 ? -9.768 -10.028 5.526 1.00 96.06 163 VAL A N 1
ATOM 1242 C CA . VAL A 1 163 ? -9.177 -9.240 4.429 1.00 96.06 163 VAL A CA 1
ATOM 1243 C C . VAL A 1 163 ? -9.661 -9.744 3.067 1.00 96.06 163 VAL A C 1
ATOM 1245 O O . VAL A 1 163 ? -10.096 -8.948 2.241 1.00 96.06 163 VAL A O 1
ATOM 1248 N N . ARG A 1 164 ? -9.687 -11.064 2.843 1.00 95.00 164 ARG A N 1
ATOM 1249 C CA . ARG A 1 164 ? -10.223 -11.673 1.611 1.00 95.00 164 ARG A CA 1
ATOM 1250 C C . ARG A 1 164 ? -11.678 -11.319 1.362 1.00 95.00 164 ARG A C 1
ATOM 1252 O O . ARG A 1 164 ? -12.031 -11.014 0.227 1.00 95.00 164 ARG A O 1
ATOM 1259 N N . ALA A 1 165 ? -12.513 -11.373 2.397 1.00 95.00 165 ALA A N 1
ATOM 1260 C CA . ALA A 1 165 ? -13.917 -11.012 2.271 1.00 95.00 165 ALA A CA 1
ATOM 1261 C C . ALA A 1 165 ? -14.076 -9.537 1.868 1.00 95.00 165 ALA A C 1
ATOM 1263 O O . ALA A 1 165 ? -14.848 -9.245 0.958 1.00 95.00 165 ALA A O 1
ATOM 1264 N N . ALA A 1 166 ? -13.309 -8.632 2.485 1.00 96.12 166 ALA A N 1
ATOM 1265 C CA . ALA A 1 166 ? -13.322 -7.210 2.146 1.00 96.12 166 ALA A CA 1
ATOM 1266 C C . ALA A 1 166 ? -12.855 -6.953 0.700 1.00 96.12 166 ALA A C 1
ATOM 1268 O O . ALA A 1 166 ? -13.529 -6.247 -0.045 1.00 96.12 166 ALA A O 1
ATOM 1269 N N . VAL A 1 167 ? -11.759 -7.590 0.271 1.00 95.44 167 VAL A N 1
ATOM 1270 C CA . VAL A 1 167 ? -11.254 -7.509 -1.113 1.00 95.44 167 VAL A CA 1
ATOM 1271 C C . VAL A 1 167 ? -12.285 -8.029 -2.119 1.00 95.44 167 VAL A C 1
ATOM 1273 O O . VAL A 1 167 ? -12.554 -7.378 -3.124 1.00 95.44 167 VAL A O 1
ATOM 1276 N N . GLY A 1 168 ? -12.912 -9.177 -1.841 1.00 94.31 168 GLY A N 1
ATOM 1277 C CA . GLY A 1 168 ? -13.947 -9.738 -2.712 1.00 94.31 168 GLY A CA 1
ATOM 1278 C C . GLY A 1 168 ? -15.173 -8.828 -2.854 1.00 94.31 168 GLY A C 1
ATOM 1279 O O . GLY A 1 168 ? -15.729 -8.712 -3.946 1.00 94.31 168 GLY A O 1
ATOM 1280 N N . GLN A 1 169 ? -15.575 -8.151 -1.775 1.00 94.69 169 GLN A N 1
ATOM 1281 C CA . GLN A 1 169 ? -16.673 -7.179 -1.799 1.00 94.69 169 GLN A CA 1
ATOM 1282 C C . GLN A 1 169 ? -16.326 -5.927 -2.607 1.00 94.69 169 GLN A C 1
ATOM 1284 O O . GLN A 1 169 ? -17.176 -5.455 -3.363 1.00 94.69 169 GLN A O 1
ATOM 1289 N N . ALA A 1 170 ? -15.097 -5.416 -2.476 1.00 92.75 170 ALA A N 1
ATOM 1290 C CA . ALA A 1 170 ? -14.631 -4.266 -3.245 1.00 92.75 170 ALA A CA 1
ATOM 1291 C C . ALA A 1 170 ? -14.716 -4.552 -4.751 1.00 92.75 170 ALA A C 1
ATOM 1293 O O . ALA A 1 170 ? -15.433 -3.849 -5.457 1.00 92.75 170 ALA A O 1
ATOM 1294 N N . TYR A 1 171 ? -14.140 -5.666 -5.217 1.00 90.31 171 TYR A N 1
ATOM 1295 C CA . TYR A 1 171 ? -14.214 -6.037 -6.635 1.00 90.31 171 TYR A CA 1
ATOM 1296 C C . TYR A 1 171 ? -15.640 -6.298 -7.132 1.00 90.31 171 TYR A C 1
ATOM 1298 O O . TYR A 1 171 ? -15.977 -5.909 -8.244 1.00 90.31 171 TYR A O 1
ATOM 1306 N N . SER A 1 172 ? -16.505 -6.893 -6.304 1.00 89.38 172 SER A N 1
ATOM 1307 C CA . SER A 1 172 ? -17.912 -7.122 -6.681 1.00 89.38 172 SER A CA 1
ATOM 1308 C C . SER A 1 172 ? -18.717 -5.823 -6.819 1.00 89.38 172 SER A C 1
ATOM 1310 O O . SER A 1 172 ? -19.764 -5.816 -7.460 1.00 89.38 172 SER A O 1
ATOM 1312 N N . SER A 1 173 ? -18.261 -4.737 -6.188 1.00 81.69 173 SER A N 1
ATOM 1313 C CA . SER A 1 173 ? -18.922 -3.425 -6.224 1.00 81.69 173 SER A CA 1
ATOM 1314 C C . SER A 1 173 ? -18.417 -2.543 -7.369 1.00 81.69 173 SER A C 1
ATOM 1316 O O . SER A 1 173 ? -19.092 -1.585 -7.738 1.00 81.69 173 SER A O 1
ATOM 1318 N N . SER A 1 174 ? -17.243 -2.861 -7.923 1.00 74.88 174 SER A N 1
ATOM 1319 C CA . SER A 1 174 ? -16.627 -2.151 -9.047 1.00 74.88 174 SER A CA 1
ATOM 1320 C C . SER A 1 174 ? -17.147 -2.605 -10.414 1.00 74.88 174 SER A C 1
ATOM 1322 O O . SER A 1 174 ? -16.933 -1.899 -11.398 1.00 74.88 174 SER A O 1
ATOM 1324 N N . ASP A 1 175 ? -17.849 -3.741 -10.494 1.00 67.25 175 ASP A N 1
ATOM 1325 C CA . ASP A 1 175 ? -18.529 -4.154 -11.722 1.00 67.25 175 ASP A CA 1
ATOM 1326 C C . ASP A 1 175 ? -19.705 -3.200 -12.010 1.00 67.25 175 ASP A C 1
ATOM 1328 O O . ASP A 1 175 ? -20.639 -3.111 -11.199 1.00 67.25 175 ASP A O 1
ATOM 1332 N N . PRO A 1 176 ? -19.724 -2.492 -13.156 1.00 51.75 176 PRO A N 1
ATOM 1333 C CA . PRO A 1 176 ? -20.865 -1.673 -13.524 1.00 51.75 176 PRO A CA 1
ATOM 1334 C C . PRO A 1 176 ? -22.087 -2.582 -13.678 1.00 51.75 176 PRO A C 1
ATOM 1336 O O . PRO A 1 176 ? -22.159 -3.407 -14.591 1.00 51.75 176 PRO A O 1
ATOM 1339 N N . GLN A 1 177 ? -23.066 -2.433 -12.780 1.00 43.00 177 GLN A N 1
ATOM 1340 C CA . GLN A 1 177 ? -24.369 -3.073 -12.941 1.00 43.00 177 GLN A CA 1
ATOM 1341 C C . GLN A 1 177 ? -24.904 -2.704 -14.334 1.00 43.00 177 GLN A C 1
ATOM 1343 O O . GLN A 1 177 ? -24.927 -1.513 -14.668 1.00 43.00 177 GLN A O 1
ATOM 1348 N N . PRO A 1 178 ? -25.325 -3.675 -15.167 1.00 43.03 178 PRO A N 1
ATOM 1349 C CA . PR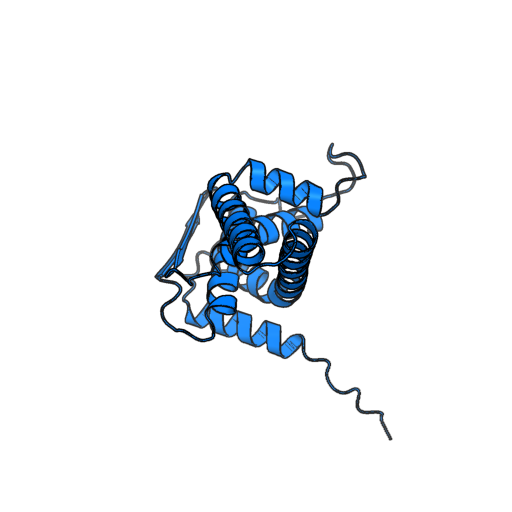O A 1 178 ? -25.931 -3.357 -16.446 1.00 43.03 178 PRO A CA 1
ATOM 1350 C C . PRO A 1 178 ? -27.139 -2.466 -16.174 1.00 43.03 178 PRO A C 1
ATOM 1352 O O . PRO A 1 178 ? -28.063 -2.857 -15.461 1.00 43.03 178 PRO A O 1
ATOM 1355 N N . VAL A 1 179 ? -27.110 -1.250 -16.719 1.00 45.12 179 VAL A N 1
ATOM 1356 C CA . VAL A 1 179 ? -28.231 -0.317 -16.650 1.00 45.12 179 VAL A CA 1
ATOM 1357 C C . VAL A 1 179 ? -29.370 -0.971 -17.424 1.00 45.12 179 VAL A C 1
ATOM 1359 O O . VAL A 1 179 ? -29.427 -0.904 -18.651 1.00 45.12 179 VAL A O 1
ATOM 1362 N N . THR A 1 180 ? -30.246 -1.695 -16.731 1.00 55.75 180 THR A N 1
ATOM 1363 C CA . THR A 1 180 ? -31.445 -2.249 -17.349 1.00 55.75 180 THR A CA 1
ATOM 1364 C C . THR A 1 180 ? -32.319 -1.065 -17.720 1.00 55.75 180 THR A C 1
ATOM 1366 O O . THR A 1 180 ? -32.929 -0.443 -16.849 1.00 55.75 180 THR A O 1
ATOM 1369 N N . ALA A 1 181 ? -32.330 -0.719 -19.007 1.00 40.22 181 ALA A N 1
ATOM 1370 C CA . ALA A 1 181 ? -33.281 0.225 -19.561 1.00 40.22 181 ALA A CA 1
ATOM 1371 C C . ALA A 1 181 ? -34.686 -0.262 -19.187 1.00 40.22 181 ALA A C 1
ATOM 1373 O O . ALA A 1 181 ? -35.092 -1.361 -19.569 1.00 40.22 181 ALA A O 1
ATOM 1374 N N . ALA A 1 182 ? -35.386 0.528 -18.372 1.00 49.75 182 ALA A N 1
ATOM 1375 C CA . ALA A 1 182 ? -36.791 0.300 -18.092 1.00 49.75 182 ALA A CA 1
ATOM 1376 C C . ALA A 1 182 ? -37.556 0.357 -19.424 1.00 49.75 182 ALA A C 1
ATOM 1378 O O . ALA A 1 182 ? -37.389 1.312 -20.187 1.00 49.75 182 ALA A O 1
ATOM 1379 N N . ALA A 1 183 ? -38.310 -0.708 -19.702 1.00 52.88 183 ALA A N 1
ATOM 1380 C CA . ALA A 1 183 ? -39.187 -0.841 -20.862 1.00 52.88 183 ALA A CA 1
ATOM 1381 C C . ALA A 1 183 ? -40.411 0.078 -20.765 1.00 52.88 183 ALA A C 1
ATOM 1383 O O . ALA A 1 183 ? -40.874 0.322 -19.625 1.00 52.88 183 ALA A O 1
#

Organism: NCBI:txid2589797

pLDDT: mean 87.89, std 13.56, range [40.22, 98.38]

Secondary structure (DSSP, 8-state):
-PPP-HHHHHHHHHHHHHHHHHHHTTT-S--EEEEEEETTEEEEEE---TT-HHHHHHHHHHHHHHHHHHH--BTBSS-TT--HHHHHHHHHHH-HHHHHHHHHHHHHHHHHHHHTT--HHHHHHHHHHHHHHHHHHHHHHHHHHHHHHHHHHTT----HHHHHHHHHHHHHHHS--------

InterPro domains:
  IPR037219 Peptidase M41-like [SSF140990] (8-160)

Foldseek 3Di:
DPDDFLQLLQLLLQLQLLLQQLVLQVPDPQFWPFWATDRNDIDTDGDDDPLRQLLSLLRSLLSSLVVCVVPDDPPPPDPPPDDSVNSSVVSCVVVVVSVCSNVVSLVVQLVVCVVVVDDSVRSNVVSVVVVVVSSVVSVLLNQLSVVSSVCNSVVHTDDSVSSNVSSVVSVVVPPPDPPPPDD

Radius of gyration: 17.61 Å; chains: 1; bounding box: 57×45×44 Å